Protein AF-A0A9P6SYC7-F1 (afdb_monomer_lite)

Secondary structure (DSSP, 8-state):
-PPPPHHHHHHHHS-HHHHHHHHTSTTT-SEEEEE-TTT-SEEEEE-GGGHHHHHHHHHHHS--SSHHHHHHTHHHHHHHHHHHHTTPPPPHHHH----

Radius of gyration: 15.62 Å; chains: 1; bounding box: 34×28×46 Å

Sequence (99 aa):
GAAISLNEIYGSLVPEEWRSSIMNAGLNGGISQQDHPILNVPYFYMHPCETVPLMETVQSNQSFENATSFLDSYIMTWLSFTGQAIGITIPTGVVAGTI

Structure (mmCIF, N/CA/C/O backbone):
data_AF-A0A9P6SYC7-F1
#
_entry.id   AF-A0A9P6SYC7-F1
#
loop_
_atom_site.group_PDB
_atom_site.id
_atom_site.type_symbol
_atom_site.label_atom_id
_atom_site.label_alt_id
_atom_site.label_comp_id
_atom_site.label_asym_id
_atom_site.label_entity_id
_atom_site.label_seq_id
_atom_site.pdbx_PDB_ins_code
_atom_site.Cartn_x
_atom_site.Cartn_y
_atom_site.Cartn_z
_atom_site.occupancy
_atom_site.B_iso_or_equiv
_atom_site.auth_seq_id
_atom_site.auth_comp_id
_atom_site.auth_asym_id
_atom_site.auth_atom_id
_atom_site.pdbx_PDB_model_num
ATOM 1 N N . GLY A 1 1 ? 5.110 -17.786 -18.289 1.00 54.47 1 GLY A N 1
ATOM 2 C CA . GLY A 1 1 ? 3.796 -17.241 -17.897 1.00 54.47 1 GLY A CA 1
ATOM 3 C C . GLY A 1 1 ? 3.461 -16.080 -18.807 1.00 54.47 1 GLY A C 1
ATOM 4 O O . GLY A 1 1 ? 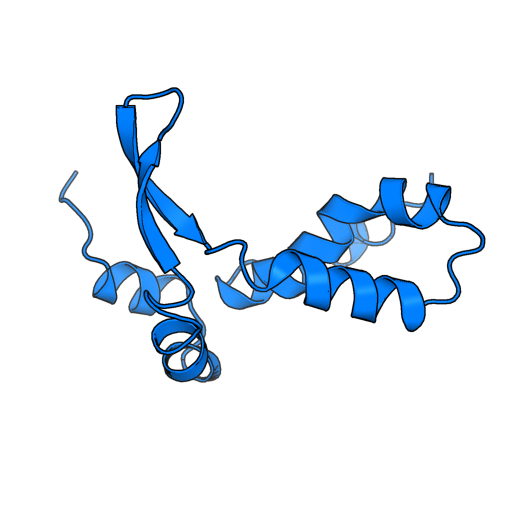4.393 -15.468 -19.315 1.00 54.47 1 GLY A O 1
ATOM 5 N N . ALA A 1 2 ? 2.179 -15.814 -19.059 1.00 68.94 2 ALA A N 1
ATOM 6 C CA . ALA A 1 2 ? 1.746 -14.623 -19.793 1.00 68.94 2 ALA A CA 1
ATOM 7 C C . ALA A 1 2 ? 1.856 -13.375 -18.898 1.00 68.94 2 ALA A C 1
ATOM 9 O O . ALA A 1 2 ? 1.701 -13.485 -17.681 1.00 68.94 2 ALA A O 1
ATOM 10 N N . ALA A 1 3 ? 2.141 -12.212 -19.488 1.00 79.25 3 ALA A N 1
ATOM 11 C CA . ALA A 1 3 ? 2.100 -10.944 -18.767 1.00 79.25 3 ALA A CA 1
ATOM 12 C C . ALA A 1 3 ? 0.638 -10.588 -18.462 1.00 79.25 3 ALA A C 1
ATOM 14 O O . ALA A 1 3 ? -0.179 -10.544 -19.378 1.00 79.25 3 ALA A O 1
ATOM 15 N N . ILE A 1 4 ? 0.321 -10.366 -17.185 1.00 87.69 4 ILE A N 1
ATOM 16 C CA . ILE A 1 4 ? -1.003 -9.926 -16.738 1.00 87.69 4 ILE A CA 1
ATOM 17 C C . ILE A 1 4 ? -1.101 -8.401 -16.858 1.00 87.69 4 ILE A C 1
ATOM 19 O O . ILE A 1 4 ? -0.161 -7.679 -16.521 1.00 87.69 4 ILE A O 1
ATOM 23 N N . SER A 1 5 ? -2.221 -7.910 -17.371 1.00 91.38 5 SER A N 1
ATOM 24 C CA . SER A 1 5 ? -2.514 -6.484 -17.510 1.00 91.38 5 SER A CA 1
ATOM 25 C C . SER A 1 5 ? -3.034 -5.874 -16.206 1.00 91.38 5 SER A C 1
ATOM 27 O O . SER A 1 5 ? -3.525 -6.572 -15.317 1.00 91.38 5 SER A O 1
ATOM 29 N N . LEU A 1 6 ? -2.987 -4.542 -16.101 1.00 91.12 6 LEU A N 1
ATOM 30 C CA . LEU A 1 6 ? -3.514 -3.834 -14.932 1.00 91.12 6 LEU A CA 1
ATOM 31 C C . LEU A 1 6 ? -5.014 -4.113 -14.722 1.00 91.12 6 LEU A C 1
ATOM 33 O O . LEU A 1 6 ? -5.443 -4.371 -13.601 1.00 91.12 6 LEU A O 1
ATOM 37 N N . ASN A 1 7 ? -5.804 -4.157 -15.798 1.00 92.12 7 ASN A N 1
ATOM 38 C CA . ASN A 1 7 ? -7.239 -4.449 -15.723 1.00 92.12 7 ASN A CA 1
ATOM 39 C C . ASN A 1 7 ? -7.523 -5.860 -15.187 1.00 92.12 7 ASN A C 1
ATOM 41 O O . ASN A 1 7 ? -8.454 -6.042 -14.405 1.00 92.12 7 ASN A O 1
ATOM 45 N N . GLU A 1 8 ? -6.715 -6.852 -15.567 1.00 93.38 8 GLU A N 1
ATOM 46 C CA . GLU A 1 8 ? -6.849 -8.222 -15.058 1.00 93.38 8 GLU A CA 1
ATOM 47 C C . GLU A 1 8 ? -6.470 -8.315 -13.575 1.00 93.38 8 GLU A C 1
ATOM 49 O O . GLU A 1 8 ? -7.112 -9.048 -12.821 1.00 93.38 8 GLU A O 1
ATOM 54 N N . ILE A 1 9 ? -5.488 -7.529 -13.121 1.00 92.81 9 ILE A N 1
ATOM 55 C CA . ILE A 1 9 ? -5.150 -7.414 -11.695 1.00 92.81 9 ILE A CA 1
ATOM 56 C C . ILE A 1 9 ? -6.319 -6.834 -10.899 1.00 92.81 9 ILE A C 1
ATOM 58 O O . ILE A 1 9 ? -6.732 -7.421 -9.902 1.00 92.81 9 ILE A O 1
ATOM 62 N N . TYR A 1 10 ? -6.913 -5.733 -11.357 1.00 93.19 10 TYR A N 1
ATOM 63 C CA . TYR A 1 10 ? -8.092 -5.170 -10.697 1.00 93.19 10 TYR A CA 1
ATOM 64 C C . TYR A 1 10 ? -9.287 -6.133 -10.714 1.00 93.19 10 TYR A C 1
ATOM 66 O O . TYR A 1 10 ? -10.004 -6.249 -9.723 1.00 93.19 10 TYR A O 1
ATOM 74 N N . GLY A 1 11 ? -9.497 -6.847 -11.823 1.00 93.25 11 GLY A N 1
ATOM 75 C CA . GLY A 1 11 ? -10.562 -7.841 -11.945 1.00 93.25 11 GLY A CA 1
ATOM 76 C C . GLY A 1 11 ? -10.386 -9.055 -11.027 1.00 93.25 11 GLY A C 1
ATOM 77 O O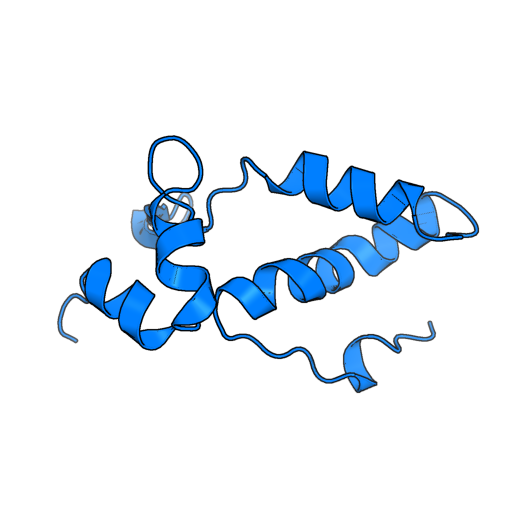 . GLY A 1 11 ? -11.381 -9.647 -10.616 1.00 93.25 11 GLY A O 1
ATOM 78 N N . SER A 1 12 ? -9.147 -9.414 -10.685 1.00 91.38 12 SER A N 1
ATOM 79 C CA . SER A 1 12 ? -8.839 -10.597 -9.871 1.00 91.38 12 SER A CA 1
ATOM 80 C C . SER A 1 12 ? -8.666 -10.304 -8.381 1.00 91.38 12 SER A C 1
ATOM 82 O O . SER A 1 12 ? -9.124 -11.100 -7.568 1.00 91.38 12 SER A O 1
ATOM 84 N N . LEU A 1 13 ? -8.020 -9.192 -8.015 1.00 91.19 13 LEU A N 1
ATOM 85 C CA . LEU A 1 13 ? -7.692 -8.875 -6.620 1.00 91.19 13 LEU A CA 1
ATOM 86 C C . LEU A 1 13 ? -8.722 -7.968 -5.950 1.00 91.19 13 LEU A C 1
ATOM 88 O O . LEU A 1 13 ? -8.999 -8.123 -4.767 1.00 91.19 13 LEU A O 1
ATOM 92 N N . VAL A 1 14 ? -9.268 -6.994 -6.676 1.00 93.00 14 VAL A N 1
ATOM 93 C CA . VAL A 1 14 ? -10.057 -5.924 -6.059 1.00 93.00 14 VAL A CA 1
ATOM 94 C C . VAL A 1 14 ? -11.548 -6.290 -6.064 1.00 93.00 14 VAL A C 1
ATOM 96 O O . VAL A 1 14 ? -12.085 -6.565 -7.149 1.00 93.00 14 VAL A O 1
ATOM 99 N N . PRO A 1 15 ? -12.235 -6.259 -4.900 1.00 92.50 15 PRO A N 1
ATOM 100 C CA . PRO A 1 15 ? -13.685 -6.431 -4.819 1.00 92.50 15 PRO A CA 1
ATOM 101 C C . PRO A 1 15 ? -14.417 -5.465 -5.751 1.00 92.50 15 PRO A C 1
ATOM 103 O O . PRO A 1 15 ? -14.021 -4.305 -5.888 1.00 92.50 15 PRO A O 1
ATOM 106 N N . GLU A 1 16 ? -15.471 -5.937 -6.418 1.00 93.00 16 GLU A N 1
ATOM 107 C CA . GLU A 1 16 ? -16.160 -5.183 -7.473 1.00 93.00 16 GLU A CA 1
ATOM 108 C C . GLU A 1 16 ? -16.637 -3.810 -6.986 1.00 93.00 16 GLU A C 1
ATOM 110 O O . GLU A 1 16 ? -16.454 -2.808 -7.678 1.00 93.00 16 GLU A O 1
ATOM 115 N N . GLU A 1 17 ? -17.141 -3.757 -5.756 1.00 91.81 17 GLU A N 1
ATOM 116 C CA . GLU A 1 17 ? -17.614 -2.557 -5.075 1.00 91.81 17 GLU A CA 1
ATOM 117 C C . GLU A 1 17 ? -16.533 -1.482 -4.880 1.00 91.81 17 GLU A C 1
ATOM 119 O O . GLU A 1 17 ? -16.858 -0.301 -4.756 1.00 91.81 17 GLU A O 1
ATOM 124 N N . TRP A 1 18 ? -15.250 -1.858 -4.849 1.00 91.19 18 TRP A N 1
ATOM 125 C CA . TRP A 1 18 ? -14.138 -0.941 -4.578 1.00 91.19 18 TRP A CA 1
ATOM 126 C C . TRP A 1 18 ? -13.277 -0.662 -5.810 1.00 91.19 18 TRP A C 1
ATOM 128 O O . TRP A 1 18 ? -12.475 0.272 -5.784 1.00 91.19 18 TRP A O 1
ATOM 138 N N . ARG A 1 19 ? -13.461 -1.401 -6.915 1.00 92.94 19 ARG A N 1
ATOM 139 C CA . ARG A 1 19 ? -12.671 -1.237 -8.151 1.00 92.94 19 ARG A CA 1
ATOM 140 C C . ARG A 1 19 ? -12.657 0.197 -8.642 1.00 92.94 19 ARG A C 1
ATOM 142 O O . ARG A 1 19 ? -11.580 0.751 -8.823 1.00 92.94 19 ARG A O 1
ATOM 149 N N . SER A 1 20 ? -13.827 0.809 -8.814 1.00 92.50 20 SER A N 1
ATOM 150 C CA . SER A 1 20 ? -13.927 2.190 -9.297 1.00 92.50 20 SER A CA 1
ATOM 151 C C . SER A 1 20 ? -13.218 3.166 -8.361 1.00 92.50 20 SER A C 1
ATOM 153 O O . SER A 1 20 ? -12.478 4.027 -8.826 1.00 92.50 20 SER A O 1
ATOM 155 N N . SER A 1 21 ? -13.385 3.015 -7.047 1.00 91.25 21 SER A N 1
ATOM 156 C CA . SER A 1 21 ? -12.739 3.885 -6.060 1.00 91.25 21 SER A CA 1
ATOM 157 C C . SER A 1 21 ? -11.218 3.754 -6.101 1.00 91.25 21 SER A C 1
ATOM 15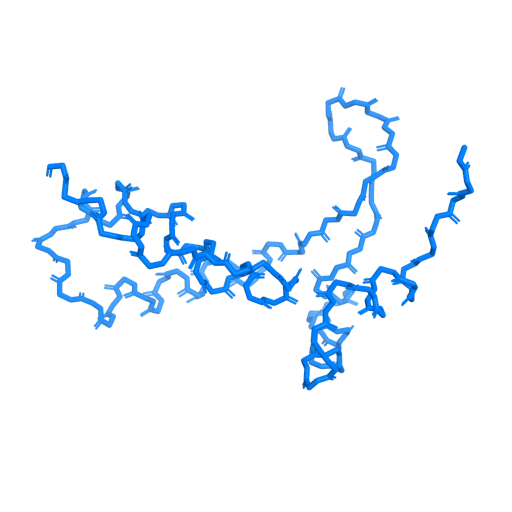9 O O . SER A 1 21 ? -10.514 4.757 -6.132 1.00 91.25 21 SER A O 1
ATOM 161 N N . ILE A 1 22 ? -10.701 2.525 -6.169 1.00 90.88 22 ILE A N 1
ATOM 162 C CA . ILE A 1 22 ? -9.258 2.271 -6.184 1.00 90.88 22 ILE A CA 1
ATOM 163 C C . ILE A 1 22 ? -8.659 2.620 -7.549 1.00 90.88 22 ILE A C 1
ATOM 165 O O . ILE A 1 22 ? -7.551 3.128 -7.598 1.00 90.88 22 ILE A O 1
ATOM 169 N N . MET A 1 23 ? -9.346 2.412 -8.672 1.00 91.94 23 MET A N 1
ATOM 170 C CA . MET A 1 23 ? -8.856 2.834 -9.996 1.00 91.94 23 MET A CA 1
ATOM 171 C C . MET A 1 23 ? -8.716 4.354 -10.112 1.00 91.94 23 MET A C 1
ATOM 173 O O . MET A 1 23 ? -7.815 4.828 -10.792 1.00 91.94 23 MET A O 1
ATOM 177 N N . ASN A 1 24 ? -9.583 5.108 -9.435 1.00 90.50 24 ASN A N 1
ATOM 178 C CA . ASN A 1 24 ? -9.589 6.571 -9.469 1.00 90.50 24 ASN A CA 1
ATOM 179 C C . ASN A 1 24 ? -8.886 7.210 -8.257 1.00 90.50 24 ASN A C 1
ATOM 181 O O . ASN A 1 24 ? -8.994 8.418 -8.053 1.00 90.50 24 ASN A O 1
ATOM 185 N N . ALA A 1 25 ? -8.189 6.421 -7.432 1.00 87.25 25 ALA A N 1
ATOM 186 C CA . ALA A 1 25 ? -7.463 6.939 -6.278 1.00 87.25 25 ALA A CA 1
ATOM 187 C C . ALA A 1 25 ? -6.185 7.674 -6.717 1.00 87.25 25 ALA A C 1
ATOM 189 O O . ALA A 1 25 ? -5.348 7.118 -7.428 1.00 87.25 25 ALA A O 1
ATOM 190 N N . GLY A 1 26 ? -6.001 8.913 -6.258 1.00 82.50 26 GLY A N 1
ATOM 191 C CA . GLY A 1 26 ? -4.815 9.709 -6.577 1.00 82.50 26 GLY A CA 1
ATOM 192 C C . GLY A 1 26 ? -4.624 9.954 -8.081 1.00 82.50 26 GLY A C 1
ATOM 193 O O . GLY A 1 26 ? -5.578 9.996 -8.851 1.00 82.50 26 GLY A O 1
ATOM 194 N N . LEU A 1 27 ? -3.371 10.151 -8.504 1.00 81.19 27 LEU A N 1
ATOM 195 C CA . LEU A 1 27 ? -3.042 10.487 -9.898 1.00 81.19 27 LEU A CA 1
ATOM 196 C C . LEU A 1 27 ? -2.989 9.269 -10.833 1.00 81.19 27 LEU A C 1
ATOM 198 O O . LEU A 1 27 ? -3.320 9.395 -12.008 1.00 81.19 27 LEU A O 1
ATOM 202 N N . ASN A 1 28 ? -2.572 8.107 -10.322 1.00 82.56 28 ASN A N 1
ATOM 203 C CA . ASN A 1 28 ? -2.261 6.918 -11.128 1.00 82.56 28 ASN A CA 1
ATOM 204 C C . ASN A 1 28 ? -3.149 5.709 -10.785 1.00 82.56 28 ASN A C 1
ATOM 206 O O . ASN A 1 28 ? -2.839 4.587 -11.185 1.00 82.56 28 ASN A O 1
ATOM 210 N N . GLY A 1 29 ? -4.221 5.924 -10.022 1.00 88.50 29 GLY A N 1
ATOM 211 C CA . GLY A 1 29 ? -4.944 4.850 -9.355 1.00 88.50 29 GLY A CA 1
ATOM 212 C C . GLY A 1 29 ? -4.215 4.363 -8.101 1.00 88.50 29 GLY A C 1
ATOM 213 O O . GLY A 1 29 ? -3.086 4.740 -7.799 1.00 88.50 29 GLY A O 1
ATOM 214 N N . GLY A 1 30 ? -4.887 3.507 -7.343 1.00 90.62 30 GLY A N 1
ATOM 215 C CA . GLY A 1 30 ? -4.379 2.887 -6.127 1.00 90.62 30 GLY A CA 1
ATOM 216 C C . GLY A 1 30 ? -3.430 1.724 -6.398 1.00 90.62 30 GLY A C 1
ATOM 217 O O . GLY A 1 30 ? -2.660 1.381 -5.511 1.00 90.62 30 GLY A O 1
ATOM 218 N N . ILE A 1 31 ? -3.437 1.142 -7.603 1.00 92.94 31 ILE A N 1
ATOM 219 C CA . ILE A 1 31 ? -2.516 0.080 -8.024 1.00 92.94 31 ILE A CA 1
ATOM 220 C C . ILE A 1 31 ? -1.880 0.469 -9.358 1.00 92.94 31 ILE A C 1
ATOM 222 O O . ILE A 1 31 ? -2.584 0.813 -10.304 1.00 92.94 31 ILE A O 1
ATOM 226 N N . SER A 1 32 ? -0.559 0.355 -9.458 1.00 92.00 32 SER A N 1
ATOM 227 C CA . SER A 1 32 ? 0.181 0.555 -10.708 1.00 92.00 32 SER A CA 1
ATOM 228 C C . SER A 1 32 ? 1.321 -0.449 -10.850 1.00 92.00 32 SER A C 1
ATOM 230 O O . SER A 1 32 ? 1.597 -1.231 -9.940 1.00 92.00 32 SER A O 1
ATOM 232 N N . GLN A 1 33 ? 1.969 -0.460 -12.014 1.00 92.62 33 GLN A N 1
ATOM 233 C CA . GLN A 1 33 ? 3.142 -1.288 -12.274 1.00 92.62 33 GLN A CA 1
ATOM 234 C C . GLN A 1 33 ? 4.396 -0.412 -12.322 1.00 92.62 33 GLN A C 1
ATOM 236 O O . GLN A 1 33 ? 4.414 0.613 -13.000 1.00 92.62 33 GLN A O 1
ATOM 241 N N . GLN A 1 34 ? 5.445 -0.835 -11.623 1.00 91.25 34 GLN A N 1
ATOM 242 C CA . GLN A 1 34 ? 6.785 -0.249 -11.697 1.00 91.25 34 GLN A CA 1
ATOM 243 C C . GLN A 1 34 ? 7.834 -1.349 -11.510 1.00 91.25 34 GLN A C 1
ATOM 245 O O . GLN A 1 34 ? 7.511 -2.460 -11.078 1.00 91.25 34 GLN A O 1
ATOM 250 N N . ASP A 1 35 ? 9.090 -1.047 -11.820 1.00 93.62 35 ASP A N 1
ATOM 251 C CA . ASP A 1 35 ? 10.183 -1.976 -11.560 1.00 93.62 35 ASP A CA 1
ATOM 252 C C . ASP A 1 35 ? 10.467 -2.076 -10.064 1.00 93.62 35 ASP A C 1
ATOM 254 O O . ASP A 1 35 ? 10.520 -1.079 -9.340 1.00 93.62 35 ASP A O 1
ATOM 258 N N . HIS A 1 36 ? 10.675 -3.303 -9.593 1.00 93.12 36 HIS A N 1
ATOM 259 C CA . HIS A 1 36 ? 10.997 -3.534 -8.199 1.00 93.12 36 HIS A CA 1
ATOM 260 C C . HIS A 1 36 ? 12.364 -2.937 -7.857 1.00 93.12 36 HIS A C 1
ATOM 262 O O . HIS A 1 36 ? 13.353 -3.349 -8.464 1.00 93.12 36 HIS A O 1
ATOM 268 N N . PRO A 1 37 ? 12.474 -2.065 -6.835 1.00 92.12 37 PRO A N 1
ATOM 269 C CA . PRO A 1 37 ? 13.670 -1.245 -6.601 1.00 92.12 37 PRO A CA 1
ATOM 270 C C . PRO A 1 37 ? 14.946 -2.056 -6.333 1.00 92.12 37 PRO A C 1
ATOM 272 O O . PRO A 1 37 ? 16.049 -1.545 -6.481 1.00 92.12 37 PRO A O 1
ATOM 275 N N . ILE A 1 38 ? 14.798 -3.322 -5.928 1.00 95.81 38 ILE A N 1
ATOM 276 C CA . ILE A 1 38 ? 15.912 -4.257 -5.701 1.00 95.81 38 ILE A CA 1
ATOM 277 C C . ILE A 1 38 ? 16.065 -5.273 -6.847 1.00 95.81 38 ILE A C 1
ATOM 279 O O . ILE A 1 38 ? 17.176 -5.704 -7.136 1.00 95.81 38 ILE A O 1
ATOM 283 N N . LEU A 1 39 ? 14.965 -5.687 -7.488 1.00 94.81 39 LEU A N 1
ATOM 284 C CA . LEU A 1 39 ? 14.980 -6.821 -8.427 1.00 94.81 39 LEU A CA 1
ATOM 285 C C . LEU A 1 39 ? 15.037 -6.364 -9.891 1.00 94.81 39 LEU A C 1
ATOM 287 O O . LEU A 1 39 ? 15.343 -7.179 -10.753 1.00 94.81 39 LEU A O 1
ATOM 291 N N . ASN A 1 40 ? 14.757 -5.084 -10.163 1.00 93.00 40 ASN A N 1
ATOM 292 C CA . ASN A 1 40 ? 14.718 -4.473 -11.494 1.00 93.00 40 ASN A CA 1
ATOM 293 C C . ASN A 1 40 ? 13.851 -5.252 -12.493 1.00 93.00 40 ASN A C 1
ATOM 295 O O . ASN A 1 40 ? 14.221 -5.440 -13.650 1.00 93.00 40 ASN A O 1
ATOM 299 N N . VAL A 1 41 ? 12.705 -5.742 -12.018 1.00 92.50 41 VAL A N 1
ATOM 300 C CA . VAL A 1 41 ? 11.693 -6.415 -12.836 1.00 92.50 41 VAL A CA 1
ATOM 301 C C . VAL A 1 41 ? 10.300 -5.880 -12.498 1.00 92.50 41 VAL A C 1
ATOM 303 O O . VAL A 1 41 ? 10.092 -5.463 -11.352 1.00 92.50 41 VAL A O 1
ATOM 306 N N . PRO A 1 42 ? 9.335 -5.928 -13.433 1.00 91.31 42 PRO A N 1
ATOM 307 C CA . PRO A 1 42 ? 8.011 -5.353 -13.219 1.00 91.31 42 PRO A CA 1
ATOM 308 C C . PRO A 1 42 ? 7.239 -6.038 -12.087 1.00 91.31 42 PRO A C 1
ATOM 310 O O . PRO A 1 42 ? 7.071 -7.258 -12.088 1.00 91.31 42 PRO A O 1
ATOM 313 N N . TYR A 1 43 ? 6.718 -5.243 -11.154 1.00 93.00 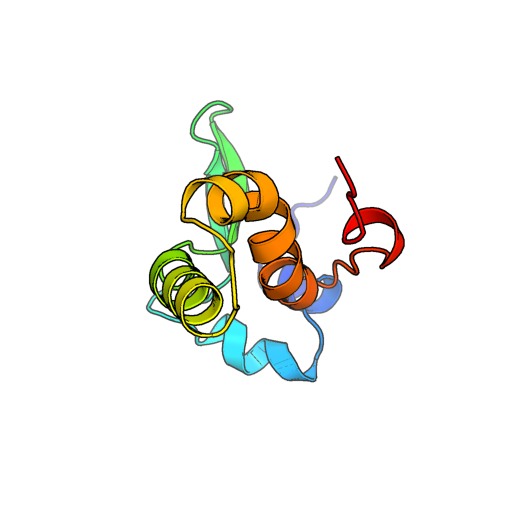43 TYR A N 1
ATOM 314 C CA . TYR A 1 43 ? 5.827 -5.662 -10.071 1.00 93.00 43 TYR A CA 1
ATOM 315 C C . TYR A 1 43 ? 4.617 -4.725 -9.994 1.00 93.00 43 TYR A C 1
ATOM 317 O O . TYR A 1 43 ? 4.697 -3.556 -10.373 1.00 93.00 43 TYR A O 1
ATOM 325 N N . PHE A 1 44 ? 3.492 -5.237 -9.490 1.00 92.62 44 PHE A N 1
ATOM 326 C CA . PHE A 1 44 ? 2.343 -4.402 -9.142 1.00 92.62 44 PHE A CA 1
ATOM 327 C C . PHE A 1 44 ? 2.503 -3.867 -7.723 1.00 92.62 44 PHE A C 1
ATOM 329 O O . PHE A 1 44 ? 2.852 -4.609 -6.806 1.00 92.62 44 PHE A O 1
ATOM 336 N N . TYR A 1 45 ? 2.225 -2.581 -7.555 1.00 91.12 45 TYR A N 1
ATOM 337 C CA . TYR A 1 45 ? 2.351 -1.862 -6.300 1.00 91.12 45 TYR A CA 1
ATOM 338 C C . TYR A 1 45 ? 1.046 -1.201 -5.951 1.00 91.12 45 TYR A C 1
ATOM 340 O O . TYR A 1 45 ? 0.415 -0.586 -6.807 1.00 91.12 45 TYR A O 1
ATOM 348 N N . MET A 1 46 ? 0.708 -1.252 -4.668 1.00 90.50 46 MET A N 1
ATOM 349 C CA . MET A 1 46 ? -0.252 -0.312 -4.135 1.00 90.50 46 MET A CA 1
ATOM 350 C C . MET A 1 46 ? 0.430 1.032 -3.874 1.00 90.50 46 MET A C 1
ATOM 352 O O . MET A 1 46 ? 1.512 1.084 -3.284 1.00 90.50 46 MET A O 1
ATOM 356 N N . HIS A 1 47 ? -0.206 2.117 -4.301 1.00 90.12 47 HIS A N 1
ATOM 357 C CA . HIS A 1 47 ? 0.285 3.462 -4.055 1.00 90.12 47 HIS A CA 1
ATOM 358 C C . HIS A 1 47 ? 0.236 3.809 -2.559 1.00 90.12 47 HIS A C 1
ATOM 360 O O . HIS A 1 47 ? -0.819 3.695 -1.937 1.00 90.12 47 HIS A O 1
ATOM 366 N N . PRO A 1 48 ? 1.346 4.296 -1.974 1.00 89.12 48 PRO A N 1
ATOM 367 C CA . PRO A 1 48 ? 1.419 4.583 -0.544 1.00 89.12 48 PRO A CA 1
ATOM 368 C C . PRO A 1 48 ? 0.859 5.961 -0.157 1.00 89.12 48 PRO A C 1
ATOM 370 O O . PRO A 1 48 ? 0.932 6.324 1.014 1.00 89.12 48 PRO A O 1
ATOM 373 N N . CYS A 1 49 ? 0.344 6.750 -1.110 1.00 89.31 49 CYS A N 1
ATOM 374 C CA . CYS A 1 49 ? -0.070 8.143 -0.893 1.00 89.31 49 CYS A CA 1
ATOM 375 C C . CYS A 1 49 ? -1.091 8.298 0.243 1.00 89.31 49 CYS A C 1
ATOM 377 O O . CYS A 1 49 ? -0.996 9.244 1.018 1.00 89.31 49 CYS A O 1
ATOM 379 N N . GLU A 1 50 ? -1.999 7.331 0.384 1.00 87.50 50 GLU A N 1
ATOM 380 C CA . GLU A 1 50 ? -3.049 7.347 1.408 1.00 87.50 50 GLU A CA 1
ATOM 381 C C . GLU A 1 50 ? -2.662 6.587 2.689 1.00 87.50 50 GLU A C 1
ATOM 383 O O . GLU A 1 50 ? -3.426 6.565 3.650 1.00 87.50 50 GLU A O 1
ATOM 388 N N . THR A 1 51 ? -1.470 5.978 2.751 1.00 90.62 51 THR A N 1
ATOM 389 C CA . THR A 1 51 ? -1.045 5.181 3.916 1.00 90.62 51 THR A CA 1
ATOM 390 C C . THR A 1 51 ? -0.898 6.041 5.169 1.00 90.62 51 THR A C 1
ATOM 392 O O . THR A 1 51 ? -1.388 5.662 6.227 1.00 90.62 51 THR A O 1
ATOM 395 N N . VAL A 1 52 ? -0.231 7.195 5.075 1.00 92.62 52 VAL A N 1
ATOM 396 C CA . VAL A 1 52 ? -0.022 8.088 6.230 1.00 92.62 52 VAL A CA 1
ATOM 397 C C . VAL A 1 52 ? -1.349 8.595 6.810 1.00 92.62 52 VAL A C 1
ATOM 399 O O . VAL A 1 52 ? -1.600 8.309 7.983 1.00 92.62 52 VAL A O 1
ATOM 402 N N . PRO A 1 53 ? -2.235 9.258 6.036 1.00 91.69 53 PRO A N 1
ATOM 403 C CA . PRO A 1 53 ? -3.486 9.779 6.589 1.00 91.69 53 PRO A CA 1
ATOM 404 C C . PRO A 1 53 ? -4.402 8.670 7.126 1.00 91.69 53 PRO A C 1
ATOM 406 O O . PRO A 1 53 ? -5.068 8.858 8.148 1.00 91.69 53 PRO A O 1
ATOM 409 N N . LEU A 1 54 ? -4.404 7.488 6.495 1.00 89.94 54 LEU A N 1
ATOM 410 C CA . LEU A 1 54 ? -5.122 6.318 6.999 1.00 89.94 54 LEU A CA 1
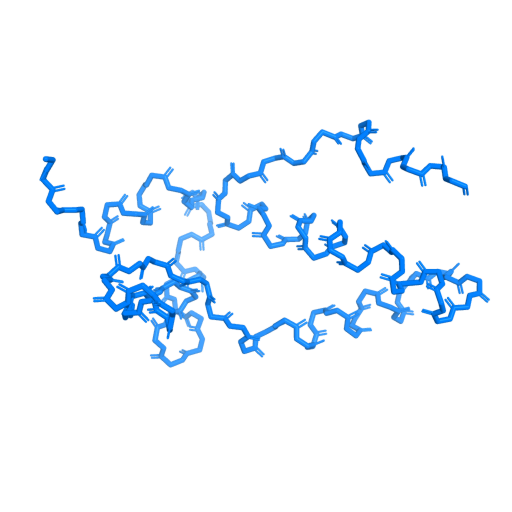ATOM 411 C C . LEU A 1 54 ? -4.610 5.902 8.384 1.00 89.94 54 LEU A C 1
ATOM 413 O O . LEU A 1 54 ? -5.396 5.753 9.318 1.00 89.94 54 LEU A O 1
ATOM 417 N N . MET A 1 55 ? -3.298 5.731 8.535 1.00 91.31 55 MET A N 1
ATOM 418 C CA . MET A 1 55 ? -2.709 5.231 9.778 1.00 91.31 55 MET A CA 1
ATOM 419 C C . MET A 1 55 ? -2.799 6.254 10.919 1.00 91.31 55 MET A C 1
ATOM 421 O O . MET A 1 55 ? -3.066 5.862 12.053 1.00 91.31 55 MET A O 1
ATOM 425 N N . GLU A 1 56 ? -2.678 7.553 10.633 1.00 90.94 56 GLU A N 1
ATOM 426 C CA . GLU A 1 56 ? -2.926 8.628 11.610 1.00 90.94 56 GLU A CA 1
ATOM 427 C C . GLU A 1 56 ? -4.387 8.638 12.091 1.00 90.94 56 GLU A C 1
ATOM 429 O O . GLU A 1 56 ? -4.674 8.778 13.286 1.00 90.94 56 GLU A O 1
ATOM 434 N N . THR A 1 57 ? -5.331 8.415 11.171 1.00 89.69 57 THR A N 1
ATOM 435 C CA . THR A 1 57 ? -6.754 8.295 11.510 1.00 89.69 57 THR A CA 1
ATOM 436 C C . THR A 1 57 ? -6.999 7.097 12.426 1.00 89.69 57 THR A C 1
ATOM 438 O O . THR A 1 57 ? -7.737 7.208 13.401 1.00 89.69 57 THR A O 1
ATOM 441 N N . VAL A 1 58 ? -6.363 5.951 12.179 1.00 87.06 58 VAL A N 1
ATOM 442 C CA . VAL A 1 58 ? -6.517 4.777 13.054 1.00 87.06 58 VAL A CA 1
ATOM 443 C C . VAL A 1 58 ? -5.888 5.016 14.426 1.00 87.06 58 VAL A C 1
ATOM 445 O O . VAL A 1 58 ? -6.515 4.710 15.440 1.00 87.06 58 VAL A O 1
ATOM 448 N N . GLN A 1 59 ? -4.692 5.607 14.469 1.00 86.19 59 GLN A N 1
ATOM 449 C CA . GLN A 1 59 ? -4.001 5.917 15.719 1.00 86.19 59 GLN A CA 1
ATOM 450 C C . GLN A 1 59 ? -4.818 6.855 16.615 1.00 86.19 59 GLN A C 1
ATOM 452 O O . GLN A 1 59 ? -4.861 6.656 17.824 1.00 86.19 59 GLN A O 1
ATOM 457 N N . SER A 1 60 ? -5.483 7.856 16.031 1.00 84.94 60 SER A N 1
ATOM 458 C CA . SER A 1 60 ? -6.313 8.808 16.784 1.00 84.94 60 SER A CA 1
ATOM 459 C C . SER A 1 60 ? -7.647 8.230 17.271 1.00 84.94 60 SER A C 1
ATOM 461 O O . SER A 1 60 ? -8.177 8.702 18.275 1.00 84.94 60 SER A O 1
ATOM 463 N N . ASN A 1 61 ? -8.191 7.216 16.588 1.00 80.19 61 ASN A N 1
ATOM 464 C CA . ASN A 1 61 ? -9.482 6.604 16.926 1.00 80.19 61 ASN A CA 1
ATOM 465 C C . ASN A 1 61 ? -9.380 5.405 17.879 1.00 80.19 61 ASN A C 1
ATOM 467 O O . ASN A 1 61 ? -10.397 4.980 18.428 1.00 80.19 61 ASN A O 1
ATOM 471 N N . G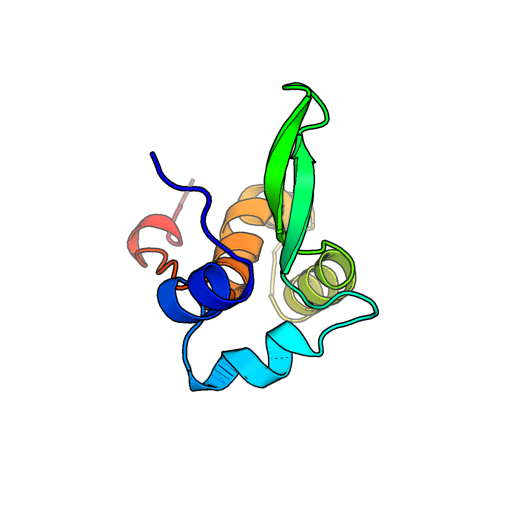LN A 1 62 ? -8.193 4.831 18.068 1.00 72.56 62 GLN A N 1
ATOM 472 C CA . GLN A 1 62 ? -7.991 3.732 19.006 1.00 72.56 62 GLN A CA 1
ATOM 473 C C . GLN A 1 62 ? -7.400 4.226 20.324 1.00 72.56 62 GLN A C 1
ATOM 475 O O . GLN A 1 62 ? -6.496 5.058 20.358 1.00 72.56 62 GLN A O 1
ATOM 480 N N . SER A 1 63 ? -7.870 3.640 21.422 1.00 67.25 63 SER A N 1
ATOM 481 C CA . SER A 1 63 ? -7.291 3.816 22.754 1.00 67.25 63 SER A CA 1
ATOM 482 C C . SER A 1 63 ? -5.991 3.016 22.888 1.00 67.25 63 SER A C 1
ATOM 484 O O . SER A 1 63 ? -5.888 2.145 23.748 1.00 67.25 63 SER A O 1
ATOM 486 N N . PHE A 1 64 ? -5.008 3.255 22.016 1.00 67.62 64 PHE A N 1
ATOM 487 C CA . PHE A 1 64 ? -3.674 2.702 22.225 1.00 67.62 64 PHE A CA 1
ATOM 488 C C . PHE A 1 64 ? -3.121 3.279 23.529 1.00 67.62 64 PHE A C 1
ATOM 490 O O . PHE A 1 64 ? -3.091 4.497 23.707 1.00 67.62 64 PHE A O 1
ATOM 497 N N . GLU A 1 65 ? -2.677 2.415 24.445 1.00 64.56 65 GLU A N 1
ATOM 498 C CA . GLU A 1 65 ? -2.144 2.854 25.743 1.00 64.56 65 GLU A CA 1
ATOM 499 C C . GLU A 1 65 ? -0.931 3.784 25.579 1.00 64.56 65 GLU A C 1
ATOM 501 O O . GLU A 1 65 ? -0.662 4.627 26.434 1.00 64.56 65 GLU A O 1
ATOM 506 N N . ASN A 1 66 ? -0.197 3.641 24.469 1.00 68.50 66 ASN A N 1
ATOM 507 C CA . ASN A 1 66 ? 0.903 4.509 24.066 1.00 68.50 66 ASN A CA 1
ATOM 508 C C . ASN A 1 66 ? 1.255 4.328 22.573 1.00 68.50 66 ASN A C 1
ATOM 510 O O . ASN A 1 66 ? 0.805 3.393 21.910 1.00 68.50 66 ASN A O 1
ATOM 514 N N . ALA A 1 67 ? 2.110 5.214 22.050 1.00 65.94 67 ALA A N 1
ATOM 515 C CA . ALA A 1 67 ? 2.582 5.164 20.663 1.00 65.94 67 ALA A CA 1
ATOM 516 C C . ALA A 1 67 ? 3.380 3.888 20.326 1.00 65.94 67 ALA A C 1
ATOM 518 O O . ALA A 1 67 ? 3.342 3.438 19.183 1.00 65.94 67 ALA A O 1
ATOM 519 N N . THR A 1 68 ? 4.068 3.288 21.302 1.00 71.38 68 THR A N 1
ATOM 520 C CA . THR A 1 68 ? 4.838 2.047 21.118 1.00 71.38 68 THR A CA 1
ATOM 521 C C . THR A 1 68 ? 3.916 0.873 20.779 1.00 71.38 68 THR A C 1
ATOM 523 O O . THR A 1 68 ? 4.172 0.159 19.818 1.00 71.38 68 THR A O 1
ATOM 526 N N . SER A 1 69 ? 2.776 0.759 21.466 1.00 76.12 69 SER A N 1
ATOM 527 C CA . SER A 1 69 ? 1.750 -0.259 21.193 1.00 76.12 69 SER A CA 1
ATOM 528 C C . SER A 1 69 ? 1.149 -0.145 19.779 1.00 76.12 69 SER A C 1
ATOM 530 O O . SER A 1 69 ? 0.850 -1.155 19.135 1.00 76.12 69 SER A O 1
ATOM 532 N N . PHE A 1 70 ? 1.023 1.075 19.241 1.00 79.31 70 PHE A N 1
ATOM 533 C CA . PHE A 1 70 ? 0.605 1.265 17.848 1.00 79.31 70 PHE A CA 1
ATOM 534 C C . PHE A 1 70 ? 1.677 0.815 16.848 1.00 79.31 70 PHE A C 1
ATOM 536 O O . PHE A 1 70 ? 1.356 0.192 15.839 1.00 79.31 70 PHE A O 1
ATOM 543 N N . LEU A 1 71 ? 2.953 1.103 17.121 1.00 82.12 71 LEU A N 1
ATOM 544 C CA . LEU A 1 71 ? 4.055 0.676 16.254 1.00 82.12 71 LEU A CA 1
ATOM 545 C C . LEU A 1 71 ? 4.156 -0.852 16.176 1.00 82.12 71 LEU A C 1
ATOM 547 O O . LEU A 1 71 ? 4.316 -1.386 15.077 1.00 82.12 71 LEU A O 1
ATOM 551 N N . ASP A 1 72 ? 3.972 -1.547 17.300 1.00 86.00 72 ASP A N 1
ATOM 552 C CA . ASP A 1 72 ? 3.992 -3.015 17.356 1.00 86.00 72 ASP A CA 1
ATOM 553 C C . ASP A 1 72 ? 2.877 -3.646 16.502 1.00 86.00 72 ASP A C 1
ATOM 555 O O . ASP A 1 72 ? 3.051 -4.713 15.911 1.00 86.00 72 ASP A O 1
ATOM 559 N N . SER A 1 73 ? 1.741 -2.955 16.371 1.00 85.56 73 SER A N 1
ATOM 560 C CA . SER A 1 73 ? 0.586 -3.397 15.581 1.00 85.56 73 SER A CA 1
ATOM 561 C C . SER A 1 73 ? 0.490 -2.749 14.195 1.00 85.56 73 SER A C 1
ATOM 563 O O . SER A 1 73 ? -0.464 -3.027 13.464 1.00 85.56 73 SER A O 1
ATOM 565 N N . TYR A 1 74 ? 1.463 -1.926 13.783 1.00 89.81 74 TYR A N 1
ATOM 566 C CA . TYR A 1 74 ? 1.361 -1.083 12.584 1.00 89.81 74 TYR A CA 1
ATOM 567 C C . TYR A 1 74 ? 1.111 -1.894 11.311 1.00 89.81 74 TYR A C 1
ATOM 569 O O . TYR A 1 74 ? 0.187 -1.598 10.556 1.00 89.81 74 TYR A O 1
ATOM 577 N N . ILE A 1 75 ? 1.899 -2.949 11.079 1.00 90.56 75 ILE A N 1
ATOM 578 C CA . ILE A 1 75 ? 1.774 -3.783 9.873 1.00 90.56 75 ILE A CA 1
ATOM 579 C C . ILE A 1 75 ? 0.441 -4.530 9.856 1.00 90.56 75 ILE A C 1
ATOM 581 O O . ILE A 1 75 ? -0.207 -4.591 8.814 1.00 90.56 75 ILE A O 1
ATOM 585 N N . MET A 1 76 ? 0.002 -5.060 11.000 1.00 87.25 76 MET A N 1
ATOM 586 C CA . MET A 1 76 ? -1.279 -5.766 11.094 1.00 87.25 76 MET A CA 1
ATOM 587 C C . MET A 1 76 ? -2.459 -4.818 10.911 1.00 87.25 76 MET A C 1
ATOM 589 O O . MET A 1 76 ? -3.409 -5.141 10.200 1.00 87.25 76 MET A O 1
ATOM 593 N N . THR A 1 77 ? -2.375 -3.626 11.492 1.00 87.81 77 THR A N 1
ATOM 594 C CA . THR A 1 77 ? -3.360 -2.563 11.315 1.00 87.81 77 THR A CA 1
ATOM 595 C C . THR A 1 77 ? -3.431 -2.148 9.850 1.00 87.81 77 THR A C 1
ATOM 597 O O . THR A 1 77 ? -4.505 -2.190 9.257 1.00 87.81 77 THR A O 1
ATOM 600 N N . TRP A 1 78 ? -2.291 -1.846 9.226 1.00 90.81 78 TRP A N 1
ATOM 601 C CA . TRP A 1 78 ? -2.229 -1.489 7.812 1.00 90.81 78 TRP A CA 1
ATOM 602 C C . TRP A 1 78 ? -2.800 -2.598 6.922 1.00 90.81 78 TRP A C 1
ATOM 604 O O . TRP A 1 78 ? -3.654 -2.320 6.087 1.00 90.81 78 TRP A O 1
ATOM 614 N N . LEU A 1 79 ? -2.417 -3.862 7.134 1.00 89.69 79 LEU A N 1
ATOM 615 C CA . LEU A 1 79 ? -2.967 -5.004 6.393 1.00 89.69 79 LEU A CA 1
ATOM 616 C C . LEU A 1 79 ? -4.473 -5.184 6.609 1.00 89.69 79 LEU A C 1
ATOM 618 O O . LEU A 1 79 ? -5.169 -5.601 5.687 1.00 89.69 79 LEU A O 1
ATOM 622 N N . SER A 1 80 ? -4.992 -4.855 7.791 1.00 86.75 80 SER A N 1
ATOM 623 C CA . SER A 1 80 ? -6.421 -4.972 8.086 1.00 86.75 80 SER A CA 1
ATOM 624 C C . SER A 1 80 ? -7.263 -4.005 7.257 1.00 86.75 80 SER A C 1
ATOM 626 O O . SER A 1 80 ? -8.373 -4.361 6.886 1.00 86.75 80 SER A O 1
ATOM 628 N N . PHE A 1 81 ? -6.758 -2.820 6.911 1.00 86.75 81 PHE A N 1
ATOM 629 C CA . PHE A 1 81 ? -7.460 -1.887 6.018 1.00 86.75 81 PHE A CA 1
ATOM 630 C C . PHE A 1 81 ? -7.090 -2.124 4.556 1.00 86.75 81 PHE A C 1
ATOM 632 O O . PHE A 1 81 ? -7.943 -2.325 3.693 1.00 86.75 81 PHE A O 1
ATOM 639 N N . THR A 1 82 ? -5.792 -2.139 4.292 1.00 88.31 82 THR A N 1
ATOM 640 C CA . THR A 1 82 ? -5.230 -2.161 2.952 1.00 88.31 82 THR A CA 1
ATOM 641 C C . THR A 1 82 ? -5.361 -3.524 2.284 1.00 88.31 82 THR A C 1
ATOM 643 O O . THR A 1 82 ? -5.605 -3.610 1.084 1.00 88.31 82 THR A O 1
ATOM 646 N N . GLY A 1 83 ? -5.245 -4.607 3.050 1.00 87.62 83 GLY A N 1
ATOM 647 C CA . GLY A 1 83 ? -5.386 -5.966 2.536 1.00 87.62 83 GLY A CA 1
ATOM 648 C C . GLY A 1 83 ? -6.781 -6.224 1.977 1.00 87.62 83 GLY A C 1
ATOM 649 O O . GLY A 1 83 ? -6.901 -6.764 0.878 1.00 87.62 83 GLY A O 1
ATOM 650 N N . GLN A 1 84 ? -7.826 -5.745 2.657 1.00 85.31 84 GLN A N 1
ATOM 651 C CA . GLN A 1 84 ? -9.201 -5.869 2.164 1.00 85.31 84 GLN A CA 1
ATOM 652 C C . GLN A 1 84 ? -9.359 -5.228 0.777 1.00 85.31 84 GLN A C 1
ATOM 654 O O . GLN A 1 84 ? -10.082 -5.753 -0.068 1.00 85.31 84 GLN A O 1
ATOM 659 N N . ALA A 1 85 ? -8.619 -4.144 0.510 1.00 85.31 85 ALA A N 1
ATOM 660 C CA . ALA A 1 85 ? -8.684 -3.414 -0.752 1.00 85.31 85 ALA A CA 1
ATOM 661 C C . ALA A 1 85 ? -8.181 -4.208 -1.962 1.00 85.31 85 ALA A C 1
ATOM 663 O O . ALA A 1 85 ? -8.536 -3.903 -3.099 1.00 85.31 85 ALA A O 1
ATOM 664 N N . ILE A 1 86 ? -7.401 -5.254 -1.708 1.00 87.56 86 ILE A N 1
ATOM 665 C CA . ILE A 1 86 ? -6.842 -6.165 -2.708 1.00 87.56 86 ILE A CA 1
ATOM 666 C C . ILE A 1 86 ? -7.254 -7.618 -2.445 1.00 87.56 86 ILE A C 1
ATOM 668 O O . ILE A 1 86 ? -6.531 -8.544 -2.811 1.00 87.56 86 ILE A O 1
ATOM 672 N N . GLY A 1 87 ? -8.403 -7.820 -1.789 1.00 84.06 87 GLY A N 1
ATOM 673 C CA . GLY A 1 87 ? -8.999 -9.146 -1.614 1.00 84.06 87 GLY A CA 1
ATOM 674 C C . GLY A 1 87 ? -8.272 -10.037 -0.603 1.00 84.06 87 GLY A C 1
ATOM 675 O O . GLY A 1 87 ? -8.526 -11.238 -0.541 1.00 84.06 87 GLY A O 1
ATOM 676 N N . ILE A 1 88 ? -7.378 -9.473 0.212 1.00 84.25 88 ILE A N 1
ATOM 677 C CA . ILE A 1 88 ? -6.720 -10.180 1.310 1.00 84.25 88 ILE A CA 1
ATOM 678 C C . ILE A 1 88 ? -7.613 -10.089 2.546 1.00 84.25 88 ILE A C 1
ATOM 680 O O . ILE A 1 88 ? -7.856 -9.013 3.088 1.00 84.25 88 ILE A O 1
ATOM 684 N N . THR A 1 89 ? -8.072 -11.240 3.032 1.00 78.75 89 THR A N 1
ATOM 685 C CA . THR A 1 89 ? -8.728 -11.347 4.338 1.00 78.75 89 THR A CA 1
ATOM 686 C C . THR A 1 89 ? -7.701 -11.746 5.390 1.00 78.75 89 THR A C 1
ATOM 688 O O . THR A 1 89 ? -7.081 -12.803 5.283 1.00 78.75 89 THR A O 1
ATOM 691 N N . ILE A 1 90 ? -7.531 -10.917 6.420 1.00 72.88 90 ILE A N 1
ATOM 692 C CA . ILE A 1 90 ? -6.701 -11.259 7.578 1.00 72.88 90 ILE A CA 1
ATOM 693 C C . ILE A 1 90 ? -7.548 -12.093 8.549 1.00 72.88 90 ILE A C 1
ATOM 695 O O . ILE A 1 90 ? -8.592 -11.615 8.999 1.00 72.88 90 ILE A O 1
ATOM 699 N N . PRO A 1 91 ? -7.147 -13.333 8.890 1.00 72.19 91 PRO A N 1
ATOM 700 C CA . PRO A 1 91 ? -7.861 -14.122 9.883 1.00 72.19 91 PRO A CA 1
ATOM 701 C C . PRO A 1 91 ? -7.864 -13.399 11.231 1.00 72.19 91 PRO A C 1
ATOM 703 O O . PRO A 1 91 ? -6.825 -12.941 11.704 1.00 72.19 91 PRO A O 1
ATOM 706 N N . THR A 1 92 ? -9.017 -13.345 11.893 1.00 65.62 92 THR A N 1
ATOM 707 C CA . THR A 1 92 ? -9.183 -12.648 13.181 1.00 65.62 92 THR A CA 1
ATOM 708 C C . THR A 1 92 ? -8.261 -13.182 14.282 1.00 65.62 92 THR A C 1
ATOM 710 O O . THR A 1 92 ? -7.862 -12.426 15.164 1.00 65.62 92 THR A O 1
ATOM 713 N N . GLY A 1 93 ? -7.838 -14.448 14.195 1.00 64.44 93 GLY A N 1
ATOM 714 C CA . GLY A 1 93 ? -6.848 -15.040 15.102 1.00 64.44 93 GLY A CA 1
ATOM 715 C C . GLY A 1 93 ? -5.429 -14.466 14.977 1.00 64.44 93 GLY A C 1
ATOM 716 O O . GLY A 1 93 ? -4.637 -14.645 15.891 1.00 64.44 93 GLY A O 1
ATOM 717 N N . VAL A 1 94 ? -5.108 -13.769 13.880 1.00 61.22 94 VAL A N 1
ATOM 718 C CA . VAL A 1 94 ? -3.811 -13.092 13.672 1.00 61.22 94 VAL A CA 1
ATOM 719 C C . VAL A 1 94 ? -3.831 -11.666 14.233 1.00 61.22 94 VAL A C 1
ATOM 721 O O . VAL A 1 94 ? -2.807 -11.166 14.685 1.00 61.22 94 VAL A O 1
ATOM 724 N N . VAL A 1 95 ? -5.003 -11.023 14.253 1.00 54.50 95 VAL A N 1
ATOM 725 C CA . VAL A 1 95 ? -5.193 -9.675 14.821 1.00 54.50 95 VAL A CA 1
ATOM 726 C C . VAL A 1 95 ? -5.155 -9.710 16.355 1.00 54.50 95 VAL A C 1
ATOM 728 O O . VAL A 1 95 ? -4.721 -8.753 16.986 1.00 54.50 95 VAL A O 1
ATOM 731 N N . ALA A 1 96 ? -5.527 -10.840 16.963 1.00 48.75 96 ALA A N 1
ATOM 732 C CA . ALA A 1 96 ? -5.447 -11.082 18.403 1.00 48.75 96 ALA A CA 1
ATOM 733 C C . ALA A 1 96 ? -4.042 -11.524 18.861 1.00 48.75 96 ALA A C 1
ATOM 735 O O . ALA A 1 96 ? -3.901 -12.448 19.662 1.00 48.75 96 ALA A O 1
ATOM 736 N N . GLY A 1 97 ? -3.000 -10.865 18.350 1.00 44.03 97 GLY A N 1
ATOM 737 C CA . GLY A 1 97 ? -1.642 -10.966 18.871 1.00 44.03 97 GLY A CA 1
ATOM 738 C C . GLY A 1 97 ? -1.551 -10.314 20.247 1.00 44.03 97 GLY A C 1
ATOM 739 O O . GLY A 1 97 ? -1.004 -9.228 20.388 1.00 44.03 97 GLY A O 1
ATOM 740 N N . THR A 1 98 ? -2.115 -10.976 21.256 1.00 38.69 98 THR A N 1
ATOM 741 C CA . THR A 1 98 ? -1.639 -10.874 22.632 1.00 38.69 98 THR A CA 1
ATOM 742 C C . THR A 1 98 ? -0.177 -11.316 22.623 1.00 38.69 98 THR A C 1
ATOM 744 O O . THR A 1 98 ? 0.113 -12.508 22.509 1.00 38.69 98 THR A O 1
ATOM 747 N N . ILE A 1 99 ? 0.728 -10.344 22.679 1.00 40.16 99 ILE A N 1
ATOM 748 C CA . ILE A 1 99 ? 2.089 -10.496 23.198 1.00 40.16 99 ILE A CA 1
ATOM 749 C C . ILE A 1 99 ? 2.151 -9.782 24.539 1.00 40.16 99 ILE A C 1
ATOM 751 O O . ILE A 1 99 ? 1.549 -8.690 24.640 1.00 40.16 99 ILE A O 1
#

Foldseek 3Di:
DDDDDPVNQLVQFADPVCSVVQCPPDDRGQKDWDQDPPRRHIDIDGDCPCVVVQLVVVVVPDPDVDPVSSVVCVVVSSCCPVVNRRNHDDPPVVSPPPD

pLDDT: mean 83.82, std 12.54, range [38.69, 95.81]

InterPro domains:
  IPR007135 Ubiquitin-like-conjugating enzyme Atg3/Atg10 [PF03987] (4-91)

Organism: NCBI:txid101097